Protein AF-X1G0L2-F1 (afdb_monomer_lite)

Organism: NCBI:txid412755

Secondary structure (DSSP, 8-state):
----------------------------------HHHHHHHHHHHHHHHHHHHTTT-BHHHHHHHHHHHHHHHHHHH-S-HHHHHHHHHHHHHTT--SBPPHHHHHHHHHHHHHHHHHHH-

pLDDT: mean 76.27, std 22.67, range [33.81, 95.94]

Structure (mmCIF, N/CA/C/O backbone):
data_AF-X1G0L2-F1
#
_entry.id   AF-X1G0L2-F1
#
loop_
_atom_site.group_PDB
_atom_site.id
_atom_site.type_symbol
_atom_site.label_atom_id
_atom_site.label_alt_id
_atom_site.label_comp_id
_atom_site.label_asym_id
_atom_site.label_entity_id
_atom_site.label_seq_id
_atom_site.pdbx_PDB_ins_code
_atom_site.Cartn_x
_atom_site.Cartn_y
_atom_site.Cartn_z
_atom_site.occupancy
_atom_site.B_iso_or_equiv
_atom_site.auth_seq_id
_atom_site.auth_comp_id
_atom_site.auth_asym_id
_atom_site.auth_atom_id
_atom_site.pdbx_PDB_model_num
ATOM 1 N N . LYS A 1 1 ? 48.922 -57.393 15.865 1.00 39.94 1 LYS A N 1
ATOM 2 C CA . LYS A 1 1 ? 47.697 -58.224 15.912 1.00 39.94 1 LYS A CA 1
ATOM 3 C C . LYS A 1 1 ? 46.513 -57.300 15.594 1.00 39.94 1 LYS A C 1
ATOM 5 O O . LYS A 1 1 ? 46.258 -56.449 16.424 1.00 39.94 1 LYS A O 1
ATOM 10 N N . ILE A 1 2 ? 45.930 -57.434 14.386 1.00 47.22 2 ILE A N 1
ATOM 11 C CA . ILE A 1 2 ? 44.514 -57.178 13.991 1.00 47.22 2 ILE A CA 1
ATOM 12 C C . ILE A 1 2 ? 44.001 -55.728 14.229 1.00 47.22 2 ILE A C 1
ATOM 14 O O . ILE A 1 2 ? 43.819 -55.344 15.374 1.00 47.22 2 ILE A O 1
ATOM 18 N N . GLN A 1 3 ? 43.940 -54.793 13.261 1.00 40.97 3 GLN A N 1
ATOM 19 C CA . GLN A 1 3 ? 43.045 -54.647 12.079 1.00 40.97 3 GLN A CA 1
ATOM 20 C C . GLN A 1 3 ? 41.541 -54.845 12.343 1.00 40.97 3 GLN A C 1
ATOM 22 O O . GLN A 1 3 ? 41.140 -55.977 12.510 1.00 40.97 3 GLN A O 1
ATOM 27 N N . ASP A 1 4 ? 40.750 -53.763 12.282 1.00 48.72 4 ASP A N 1
ATOM 28 C CA . ASP A 1 4 ? 39.362 -53.650 11.756 1.00 48.72 4 ASP A CA 1
ATOM 29 C C . ASP A 1 4 ? 38.936 -52.170 11.967 1.00 48.72 4 ASP A C 1
ATOM 31 O O . ASP A 1 4 ? 39.043 -51.660 13.077 1.00 48.72 4 ASP A O 1
ATOM 35 N N . LYS A 1 5 ? 38.688 -51.299 10.970 1.00 41.28 5 LYS A N 1
ATOM 36 C CA . LYS A 1 5 ? 37.678 -51.314 9.890 1.00 41.28 5 LYS A CA 1
ATOM 37 C C . LYS A 1 5 ? 36.277 -51.481 10.514 1.00 41.28 5 LYS A C 1
ATOM 39 O O . LYS A 1 5 ? 36.002 -52.495 11.125 1.00 41.28 5 LYS A O 1
ATOM 44 N N . VAL A 1 6 ? 35.363 -50.505 10.446 1.00 44.00 6 VAL A N 1
ATOM 45 C CA . VAL A 1 6 ? 34.343 -50.409 9.380 1.00 44.00 6 VAL A CA 1
ATOM 46 C C . VAL A 1 6 ? 33.276 -49.340 9.753 1.00 44.00 6 VAL A C 1
ATOM 48 O O . VAL A 1 6 ? 32.804 -49.328 10.883 1.00 44.00 6 VAL A O 1
ATOM 51 N N . LYS A 1 7 ? 32.884 -48.549 8.732 1.00 37.69 7 LYS A N 1
ATOM 52 C CA . LYS A 1 7 ? 31.592 -47.876 8.395 1.00 37.69 7 LYS A CA 1
ATOM 53 C C . LYS A 1 7 ? 30.972 -46.851 9.352 1.00 37.69 7 LYS A C 1
ATOM 55 O O . LYS A 1 7 ? 30.709 -47.116 10.510 1.00 37.69 7 LYS A O 1
ATOM 60 N N . GLU A 1 8 ? 30.752 -45.618 8.893 1.00 39.53 8 GLU A N 1
ATOM 61 C CA . GLU A 1 8 ? 29.712 -45.191 7.926 1.00 39.53 8 GLU A CA 1
ATOM 62 C C . GLU A 1 8 ? 28.297 -45.408 8.471 1.00 39.53 8 GLU A C 1
ATOM 64 O O . GLU A 1 8 ? 27.776 -46.520 8.492 1.00 39.53 8 GLU A O 1
ATOM 69 N N . THR A 1 9 ? 27.637 -44.313 8.842 1.00 39.94 9 THR A N 1
ATOM 70 C CA . THR A 1 9 ? 26.179 -44.214 8.750 1.00 39.94 9 THR A CA 1
ATOM 71 C C . THR A 1 9 ? 25.813 -42.782 8.379 1.00 39.94 9 THR A C 1
ATOM 73 O O . THR A 1 9 ? 25.718 -41.885 9.212 1.00 39.94 9 THR A O 1
ATOM 76 N N . SER A 1 10 ? 25.643 -42.587 7.074 1.00 38.84 10 SER A N 1
ATOM 77 C CA . SER A 1 10 ? 24.826 -41.524 6.499 1.00 38.84 10 SER A CA 1
ATOM 78 C C . SER A 1 10 ? 23.358 -41.820 6.775 1.00 38.84 10 SER A C 1
ATOM 80 O O . SER A 1 10 ? 22.915 -42.894 6.391 1.00 38.84 10 SER A O 1
ATOM 82 N N . GLN A 1 11 ? 22.603 -40.864 7.324 1.00 44.66 11 GLN A N 1
ATOM 83 C CA . GLN A 1 11 ? 21.158 -40.688 7.081 1.00 44.66 11 GLN A CA 1
ATOM 84 C C . GLN A 1 11 ? 20.837 -39.187 7.231 1.00 44.66 11 GLN A C 1
ATOM 86 O O . GLN A 1 11 ? 20.588 -38.681 8.317 1.00 44.66 11 GLN A O 1
ATOM 91 N N . GLN A 1 12 ? 21.128 -38.365 6.219 1.00 42.59 12 GLN A N 1
ATOM 92 C CA . GLN A 1 12 ? 20.176 -37.956 5.174 1.00 42.59 12 GLN A CA 1
ATOM 93 C C . GLN A 1 12 ? 18.776 -37.622 5.712 1.00 42.59 12 GLN A C 1
ATOM 95 O O . GLN A 1 12 ? 17.859 -38.439 5.722 1.00 42.59 12 GLN A O 1
ATOM 100 N N . LYS A 1 13 ? 18.620 -36.351 6.095 1.00 39.25 13 LYS A N 1
ATOM 101 C CA . LYS A 1 13 ? 17.333 -35.682 6.278 1.00 39.25 13 LYS A CA 1
ATOM 102 C C . LYS A 1 13 ? 16.631 -35.609 4.919 1.00 39.25 13 LYS A C 1
ATOM 104 O O . LYS A 1 13 ? 17.105 -34.953 3.993 1.00 39.25 13 LYS A O 1
ATOM 109 N N . ALA A 1 14 ? 15.522 -36.328 4.805 1.00 36.94 14 ALA A N 1
ATOM 110 C CA . ALA A 1 14 ? 14.709 -36.418 3.606 1.00 36.94 14 ALA A CA 1
ATOM 111 C C . ALA A 1 14 ? 14.072 -35.062 3.252 1.00 36.94 14 ALA A C 1
ATOM 113 O O . ALA A 1 14 ? 13.182 -34.585 3.954 1.00 36.94 14 ALA A O 1
ATOM 114 N N . LEU A 1 15 ? 14.475 -34.479 2.120 1.00 34.72 15 LEU A N 1
ATOM 115 C CA . LEU A 1 15 ? 13.670 -33.507 1.383 1.00 34.72 15 LEU A CA 1
ATOM 116 C C . LEU A 1 15 ? 13.061 -34.235 0.177 1.00 34.72 15 LEU A C 1
ATOM 118 O O . LEU A 1 15 ? 13.706 -34.438 -0.849 1.00 34.72 15 LEU A O 1
ATOM 122 N N . LYS A 1 16 ? 11.807 -34.669 0.316 1.00 38.19 16 LYS A N 1
ATOM 123 C CA . LYS A 1 16 ? 10.965 -35.042 -0.824 1.00 38.19 16 LYS A CA 1
ATOM 124 C C . LYS A 1 16 ? 10.250 -33.786 -1.313 1.00 38.19 16 LYS A C 1
ATOM 126 O O . LYS A 1 16 ? 9.504 -33.195 -0.537 1.00 38.19 16 LYS A O 1
ATOM 131 N N . LYS A 1 17 ? 10.444 -33.445 -2.591 1.00 41.16 17 LYS A N 1
ATOM 132 C CA . LYS A 1 17 ? 9.385 -33.152 -3.581 1.00 41.16 17 LYS A CA 1
ATOM 133 C C . LYS A 1 17 ? 10.013 -32.854 -4.955 1.00 41.16 17 LYS A C 1
ATOM 135 O O . LYS A 1 17 ? 10.562 -31.790 -5.207 1.00 41.16 17 LYS A O 1
ATOM 140 N N . THR A 1 18 ? 9.940 -33.864 -5.816 1.00 33.81 18 THR A N 1
ATOM 141 C CA . THR A 1 18 ? 9.939 -33.823 -7.292 1.00 33.81 18 THR A CA 1
ATOM 142 C C . THR A 1 18 ? 8.743 -33.014 -7.836 1.00 33.81 18 THR A C 1
ATOM 144 O O . THR A 1 18 ? 7.833 -32.746 -7.051 1.00 33.81 18 THR A O 1
ATOM 147 N N . PRO A 1 19 ? 8.579 -32.789 -9.160 1.00 41.34 19 PRO A N 1
ATOM 148 C CA . PRO A 1 19 ? 9.541 -32.723 -10.269 1.00 41.34 19 PRO A CA 1
ATOM 149 C C . PRO A 1 19 ? 9.431 -31.409 -11.091 1.00 41.34 19 PRO A C 1
ATOM 151 O O . PRO A 1 19 ? 8.403 -30.738 -11.119 1.00 41.34 19 PRO A O 1
ATOM 154 N N . LYS A 1 20 ? 10.496 -31.076 -11.835 1.00 48.03 20 LYS A N 1
ATOM 155 C CA . LYS A 1 20 ? 10.450 -30.154 -12.988 1.00 48.03 20 LYS A CA 1
ATOM 156 C C . LYS A 1 20 ? 9.717 -30.812 -14.166 1.00 48.03 20 LYS A C 1
ATOM 158 O O . LYS A 1 20 ? 9.886 -32.017 -14.343 1.00 48.03 20 LYS A O 1
ATOM 163 N N . THR A 1 21 ? 9.050 -29.981 -14.988 1.00 35.69 21 THR A N 1
ATOM 164 C CA . THR A 1 21 ? 8.481 -30.182 -16.359 1.00 35.69 21 THR A CA 1
ATOM 165 C C . THR A 1 21 ? 6.975 -29.893 -16.350 1.00 35.69 21 THR A C 1
ATOM 167 O O . THR A 1 21 ? 6.279 -30.411 -15.494 1.00 35.69 21 THR A O 1
ATOM 170 N N . SER A 1 22 ? 6.328 -29.164 -17.258 1.00 43.78 22 SER A N 1
ATOM 171 C CA . SER A 1 22 ? 6.646 -28.221 -18.340 1.00 43.78 22 SER A CA 1
ATOM 172 C C . SER A 1 22 ? 5.272 -27.715 -18.812 1.00 43.78 22 SER A C 1
ATOM 174 O O . SER A 1 22 ? 4.346 -28.524 -18.895 1.00 43.78 22 SER A O 1
ATOM 176 N N . LYS A 1 23 ? 5.119 -26.432 -19.158 1.00 38.19 23 LYS A N 1
ATOM 177 C CA . LYS A 1 23 ? 4.190 -26.037 -20.230 1.00 38.19 23 LYS A CA 1
ATOM 178 C C . LYS A 1 23 ? 4.564 -24.679 -20.820 1.00 38.19 23 LYS A C 1
ATOM 180 O O . LYS A 1 23 ? 4.292 -23.619 -20.273 1.00 38.19 23 LYS A O 1
ATOM 185 N N . GLN A 1 24 ? 5.234 -24.796 -21.958 1.00 46.31 24 GLN A N 1
ATOM 186 C CA . GLN A 1 24 ? 5.276 -23.872 -23.081 1.00 46.31 24 GLN A CA 1
ATOM 187 C C . GLN A 1 24 ? 3.953 -23.102 -23.229 1.00 46.31 24 GLN A C 1
ATOM 189 O O . GLN A 1 24 ? 2.914 -23.707 -23.491 1.00 46.31 24 GLN A O 1
ATOM 194 N N . ILE A 1 25 ? 4.003 -21.776 -23.096 1.00 42.97 25 ILE A N 1
ATOM 195 C CA . ILE A 1 25 ? 3.003 -20.888 -23.688 1.00 42.97 25 ILE A CA 1
ATOM 196 C C . ILE A 1 25 ? 3.736 -19.994 -24.679 1.00 42.97 25 ILE A C 1
ATOM 198 O O . ILE A 1 25 ? 4.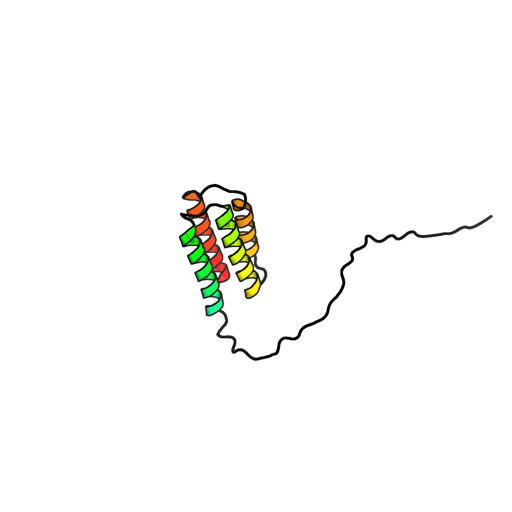731 -19.337 -24.379 1.00 42.97 25 ILE A O 1
ATOM 202 N N . SER A 1 26 ? 3.243 -20.131 -25.897 1.00 36.69 26 SER A N 1
ATOM 203 C CA . SER A 1 26 ? 3.603 -19.563 -27.176 1.00 36.69 26 SER A CA 1
ATOM 204 C C . SER A 1 26 ? 4.163 -18.144 -27.161 1.00 36.69 26 SER A C 1
ATOM 206 O O . SER A 1 26 ? 3.629 -17.221 -26.550 1.00 36.69 26 SER A O 1
ATOM 208 N N . LYS A 1 27 ? 5.225 -17.997 -27.954 1.00 48.91 27 LYS A N 1
ATOM 209 C CA . LYS A 1 27 ? 5.748 -16.740 -28.471 1.00 48.91 27 LYS A CA 1
ATOM 210 C C . LYS A 1 27 ? 4.718 -16.148 -29.438 1.00 48.91 27 LYS A C 1
ATOM 212 O O . LYS A 1 27 ? 4.632 -16.586 -30.579 1.00 48.91 27 LYS A O 1
ATOM 217 N N . GLU A 1 28 ? 3.994 -15.133 -28.998 1.00 39.56 28 GLU A N 1
ATOM 218 C CA . GLU A 1 28 ? 3.598 -14.035 -29.878 1.00 39.56 28 GLU A CA 1
ATOM 219 C C . GLU A 1 28 ? 4.410 -12.813 -29.456 1.00 39.56 28 GLU A C 1
ATOM 221 O O . GLU A 1 28 ? 4.533 -12.559 -28.252 1.00 39.56 28 GLU A O 1
ATOM 226 N N . PRO A 1 29 ? 4.966 -12.027 -30.394 1.00 45.03 29 PRO A N 1
ATOM 227 C CA . PRO A 1 29 ? 5.468 -10.712 -30.064 1.00 45.03 29 PRO A CA 1
ATOM 228 C C . PRO A 1 29 ? 4.237 -9.836 -29.824 1.00 45.03 29 PRO A 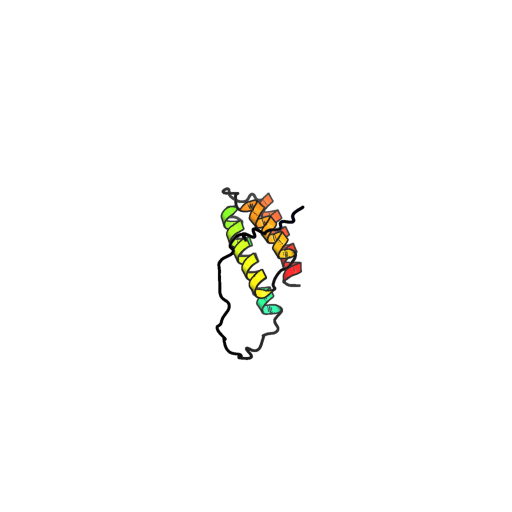C 1
ATOM 230 O O . PRO A 1 29 ? 3.810 -9.082 -30.698 1.00 45.03 29 PRO A O 1
ATOM 233 N N . LYS A 1 30 ? 3.632 -9.940 -28.632 1.00 46.31 30 LYS A N 1
ATOM 234 C CA . LYS A 1 30 ? 2.815 -8.845 -28.118 1.00 46.31 30 LYS A CA 1
ATOM 235 C C . LYS A 1 30 ? 3.756 -7.661 -28.117 1.00 46.31 30 LYS A C 1
ATOM 237 O O . LYS A 1 30 ? 4.720 -7.658 -27.356 1.00 46.31 30 LYS A O 1
ATOM 242 N N . LYS A 1 31 ? 3.528 -6.739 -29.057 1.00 42.78 31 LYS A N 1
ATOM 243 C CA . LYS A 1 31 ? 4.116 -5.404 -29.078 1.00 42.78 31 LYS A CA 1
ATOM 244 C C . LYS A 1 31 ? 4.165 -4.955 -27.630 1.00 42.78 31 LYS A C 1
ATOM 246 O O . LYS A 1 31 ? 3.109 -4.700 -27.070 1.00 42.78 31 LYS A O 1
ATOM 251 N N . ILE A 1 32 ? 5.349 -4.982 -27.028 1.00 45.62 32 ILE A N 1
ATOM 252 C CA . ILE A 1 32 ? 5.562 -4.459 -25.689 1.00 45.62 32 ILE A CA 1
ATOM 253 C C . ILE A 1 32 ? 5.293 -2.967 -25.889 1.00 45.62 32 ILE A C 1
ATOM 255 O O . ILE A 1 32 ? 6.093 -2.314 -26.572 1.00 45.62 32 ILE A O 1
ATOM 259 N N . PRO A 1 33 ? 4.140 -2.433 -25.442 1.00 42.75 33 PRO A N 1
ATOM 260 C CA . PRO A 1 33 ? 3.935 -0.991 -25.446 1.00 42.75 33 PRO A CA 1
ATOM 261 C C . PRO A 1 33 ? 5.087 -0.432 -24.617 1.00 42.75 33 PRO A C 1
ATOM 263 O O . PRO A 1 33 ? 5.532 -1.123 -23.702 1.00 42.75 33 PRO A O 1
ATOM 266 N N . LYS A 1 34 ? 5.646 0.733 -24.965 1.00 47.88 34 LYS A N 1
ATOM 267 C CA . LYS A 1 34 ? 6.798 1.323 -24.255 1.00 47.88 34 LYS A CA 1
ATOM 268 C C . LYS A 1 34 ? 6.617 1.136 -22.740 1.00 47.88 34 LYS A C 1
ATOM 270 O O . LYS A 1 34 ? 5.790 1.798 -22.126 1.00 47.88 34 LYS A O 1
ATOM 275 N N . ALA A 1 35 ? 7.346 0.169 -22.176 1.00 48.69 35 ALA A N 1
ATOM 276 C CA . ALA A 1 35 ? 6.938 -0.553 -20.966 1.00 48.69 35 ALA A CA 1
ATOM 277 C C . ALA A 1 35 ? 6.992 0.283 -19.677 1.00 48.69 35 ALA A C 1
ATOM 279 O O . ALA A 1 35 ? 6.653 -0.218 -18.608 1.00 48.69 35 ALA A O 1
ATOM 280 N N . GLY A 1 36 ? 7.432 1.539 -19.770 1.00 54.34 36 GLY A N 1
ATOM 281 C CA . GLY A 1 36 ? 7.521 2.455 -18.638 1.00 54.34 36 GLY A CA 1
ATOM 282 C C . GLY A 1 36 ? 6.162 2.982 -18.183 1.00 54.34 36 GLY A C 1
ATOM 283 O O . GLY A 1 36 ? 5.901 3.007 -16.983 1.00 54.34 36 GLY A O 1
ATOM 284 N N . ASP A 1 37 ? 5.274 3.332 -19.119 1.00 67.50 37 ASP A N 1
ATOM 285 C CA . ASP A 1 37 ? 4.089 4.126 -18.773 1.00 67.50 37 ASP A CA 1
ATOM 286 C C . ASP A 1 37 ? 2.942 3.261 -18.231 1.00 67.50 37 ASP A C 1
ATOM 288 O O . ASP A 1 37 ? 2.368 3.576 -17.193 1.00 67.50 37 ASP A O 1
ATOM 292 N N . GLU A 1 38 ? 2.623 2.129 -18.867 1.00 80.06 38 GLU A N 1
ATOM 293 C CA . GLU A 1 38 ? 1.485 1.285 -18.451 1.00 80.06 38 GLU A CA 1
ATOM 294 C C . GLU A 1 38 ? 1.697 0.629 -17.082 1.00 80.06 38 GLU A C 1
ATOM 296 O O . GLU A 1 38 ? 0.789 0.589 -16.250 1.00 80.06 38 GLU A O 1
ATOM 301 N N . VAL A 1 39 ? 2.916 0.153 -16.820 1.00 80.06 39 VAL A N 1
ATOM 302 C CA . VAL A 1 39 ? 3.281 -0.460 -15.537 1.00 80.06 39 VAL A CA 1
ATOM 303 C C . VAL A 1 39 ? 3.275 0.578 -14.419 1.00 80.06 39 VAL A C 1
ATOM 305 O O . VAL A 1 39 ? 2.719 0.328 -13.347 1.00 80.06 39 VAL A O 1
ATOM 308 N N . GLY A 1 40 ? 3.872 1.747 -14.671 1.00 83.62 40 GLY A N 1
ATOM 309 C CA . GLY A 1 40 ? 3.886 2.852 -13.718 1.00 83.62 40 GLY A CA 1
ATOM 310 C C . GLY A 1 40 ? 2.474 3.331 -13.380 1.00 83.62 40 GLY A C 1
ATOM 311 O O . GLY A 1 40 ? 2.153 3.494 -12.204 1.00 83.62 40 GLY A O 1
ATOM 312 N N . MET A 1 41 ? 1.604 3.460 -14.389 1.00 86.69 41 MET A N 1
ATOM 313 C CA . MET A 1 41 ? 0.195 3.827 -14.207 1.00 86.69 41 MET A CA 1
ATOM 314 C C . MET A 1 41 ? -0.586 2.797 -13.386 1.00 86.69 41 MET A C 1
ATOM 316 O O . MET A 1 41 ? -1.409 3.183 -12.554 1.00 86.69 41 MET A O 1
ATOM 320 N N . LEU A 1 42 ? -0.336 1.498 -13.579 1.00 89.50 42 LEU A N 1
ATOM 321 C CA . LEU A 1 42 ? -1.016 0.448 -12.817 1.00 89.50 42 LEU A CA 1
ATOM 322 C C . LEU A 1 42 ? -0.635 0.493 -11.330 1.00 89.50 42 LEU A C 1
ATOM 324 O O . LEU A 1 42 ? -1.510 0.450 -10.465 1.00 89.50 42 LEU A O 1
ATOM 328 N N . ILE A 1 43 ? 0.661 0.642 -11.037 1.00 89.12 43 ILE A N 1
ATOM 329 C CA . ILE A 1 43 ? 1.175 0.782 -9.667 1.00 89.12 43 ILE A CA 1
ATOM 330 C C . ILE A 1 43 ? 0.637 2.068 -9.019 1.00 89.12 43 ILE A C 1
ATOM 332 O O . ILE A 1 43 ? 0.164 2.032 -7.883 1.00 89.12 43 ILE A O 1
ATOM 336 N N . ASP A 1 44 ? 0.657 3.194 -9.738 1.00 90.44 44 ASP A N 1
ATOM 337 C CA . ASP A 1 44 ? 0.110 4.469 -9.257 1.00 90.44 44 ASP A CA 1
ATOM 338 C C . ASP A 1 44 ? -1.388 4.369 -8.941 1.00 90.44 44 ASP A C 1
ATOM 340 O O . ASP A 1 44 ? -1.834 4.820 -7.888 1.00 90.44 44 ASP A O 1
ATOM 344 N N . THR A 1 45 ? -2.162 3.727 -9.818 1.00 92.88 45 THR A N 1
ATOM 345 C CA . THR A 1 45 ? -3.606 3.524 -9.631 1.00 92.88 45 THR A CA 1
ATOM 346 C C . THR A 1 45 ? -3.893 2.662 -8.404 1.00 92.88 45 THR A C 1
ATOM 348 O O . THR A 1 45 ? -4.799 2.979 -7.627 1.00 92.88 45 THR A O 1
ATOM 351 N N . ALA A 1 46 ? -3.107 1.605 -8.187 1.00 93.19 46 ALA A N 1
ATOM 352 C CA . ALA A 1 46 ? -3.250 0.745 -7.018 1.00 93.19 46 ALA A CA 1
ATOM 353 C C . ALA A 1 46 ? -2.943 1.509 -5.717 1.00 93.19 46 ALA A C 1
ATOM 355 O O . ALA A 1 46 ? -3.735 1.472 -4.776 1.00 93.19 46 ALA A O 1
ATOM 356 N N . PHE A 1 47 ? -1.860 2.297 -5.690 1.00 94.25 47 PHE A N 1
ATOM 357 C CA . PHE A 1 47 ? -1.541 3.151 -4.544 1.00 94.25 47 PHE A CA 1
ATOM 358 C C . PHE A 1 47 ? -2.591 4.237 -4.295 1.00 94.25 47 PHE A C 1
ATOM 360 O O . PHE A 1 47 ? -2.986 4.441 -3.151 1.00 94.25 47 PHE A O 1
ATOM 367 N N . LYS A 1 48 ? -3.086 4.913 -5.338 1.00 94.06 48 LYS A N 1
ATOM 368 C CA . LYS A 1 48 ? -4.168 5.905 -5.210 1.00 94.06 48 LYS A CA 1
ATOM 369 C C . LYS A 1 48 ? -5.430 5.284 -4.618 1.00 94.06 48 LYS A C 1
ATOM 371 O O . LYS A 1 48 ? -6.022 5.862 -3.710 1.00 94.06 48 LYS A O 1
ATOM 376 N N . SER A 1 49 ? -5.795 4.093 -5.088 1.00 94.69 49 SER A N 1
ATOM 377 C CA . SER A 1 49 ? -6.946 3.349 -4.569 1.00 94.69 49 SER A CA 1
ATOM 378 C C . SER A 1 49 ? -6.767 3.000 -3.092 1.00 94.69 49 SER A C 1
ATOM 380 O O . SER A 1 49 ? -7.702 3.166 -2.313 1.00 94.69 49 SER A O 1
ATOM 382 N N . LEU A 1 50 ? -5.565 2.581 -2.682 1.00 94.81 50 LEU A N 1
ATOM 383 C CA . LEU A 1 50 ? -5.248 2.339 -1.273 1.00 94.81 50 LEU A CA 1
ATOM 384 C C . LEU A 1 50 ? -5.381 3.619 -0.439 1.00 94.81 50 LEU A C 1
ATOM 386 O O . LEU A 1 50 ? -6.070 3.608 0.576 1.00 94.81 50 LEU A O 1
ATOM 390 N N . VAL A 1 51 ? -4.794 4.733 -0.892 1.00 94.50 51 VAL A N 1
ATOM 391 C CA . VAL A 1 51 ? -4.840 6.025 -0.183 1.00 94.50 51 VAL A CA 1
ATOM 392 C C . VAL A 1 51 ? -6.274 6.499 0.055 1.00 94.50 51 VAL A C 1
ATOM 394 O O . VAL A 1 51 ? -6.582 6.976 1.145 1.00 94.50 51 VAL A O 1
ATOM 397 N N . GLN A 1 52 ? -7.171 6.323 -0.919 1.00 94.31 52 GLN A N 1
ATOM 398 C CA . GLN A 1 52 ? -8.585 6.686 -0.766 1.00 94.31 52 GLN A CA 1
ATOM 399 C C . GLN A 1 52 ? -9.310 5.860 0.305 1.00 94.31 52 GLN A C 1
ATOM 401 O O . GLN A 1 52 ? -10.248 6.358 0.924 1.00 94.31 52 GLN A O 1
ATOM 406 N N . LYS A 1 53 ? -8.880 4.616 0.538 1.00 93.31 53 LYS A N 1
ATOM 407 C CA . LYS A 1 53 ? -9.486 3.722 1.531 1.00 93.31 53 LYS A CA 1
ATOM 408 C C . LYS A 1 53 ? -8.938 3.929 2.945 1.00 93.31 53 LYS A C 1
ATOM 410 O O . LYS A 1 53 ? -9.630 3.566 3.887 1.00 93.31 53 LYS A O 1
ATOM 415 N N . LEU A 1 54 ? -7.758 4.544 3.115 1.00 91.88 54 LEU A N 1
ATOM 416 C CA . LEU A 1 54 ? -7.057 4.659 4.411 1.00 91.88 54 LEU A CA 1
ATOM 417 C C . LEU A 1 54 ? -7.910 5.226 5.556 1.00 91.88 54 LEU A C 1
ATOM 419 O O . LEU A 1 54 ? -7.711 4.837 6.699 1.00 91.88 54 LEU A O 1
ATOM 423 N N . GLN A 1 55 ? -8.849 6.127 5.259 1.00 89.75 55 GLN A N 1
ATOM 424 C CA . GLN A 1 55 ? -9.731 6.742 6.263 1.00 89.75 55 GLN A CA 1
ATOM 425 C C . GLN A 1 55 ? -10.781 5.774 6.834 1.00 89.75 55 GLN A C 1
ATOM 427 O O . GLN A 1 55 ? -11.336 6.034 7.895 1.00 89.75 55 GLN A O 1
ATOM 432 N N . ASN A 1 56 ? -11.063 4.677 6.128 1.00 92.19 56 ASN A N 1
ATOM 433 C CA . ASN A 1 56 ? -12.172 3.768 6.421 1.00 92.19 56 ASN A CA 1
ATOM 434 C C . ASN A 1 56 ? -11.726 2.323 6.673 1.00 92.19 56 ASN A C 1
ATOM 436 O O . ASN A 1 56 ? -12.584 1.461 6.832 1.00 92.19 56 ASN A O 1
ATOM 440 N N . ILE A 1 57 ? -10.420 2.050 6.663 1.00 94.19 57 ILE A N 1
ATOM 441 C CA . ILE A 1 57 ? -9.876 0.704 6.857 1.00 94.19 57 ILE A CA 1
ATOM 442 C C . ILE A 1 57 ? -9.055 0.625 8.139 1.00 94.19 57 ILE A C 1
ATOM 444 O O . ILE A 1 57 ? -8.488 1.614 8.617 1.00 94.19 57 ILE A O 1
ATOM 448 N N . ASN A 1 58 ? -8.980 -0.575 8.696 1.00 93.44 58 ASN A N 1
ATOM 449 C CA . ASN A 1 58 ? -8.070 -0.880 9.792 1.00 93.44 58 ASN A CA 1
ATOM 450 C C . ASN A 1 58 ? -6.662 -1.242 9.279 1.00 93.44 58 ASN A C 1
ATOM 452 O O . ASN A 1 58 ? -6.393 -1.293 8.075 1.00 93.44 58 ASN A O 1
ATOM 456 N N . GLY A 1 59 ? -5.729 -1.458 10.207 1.00 92.06 59 GLY A N 1
ATOM 457 C CA . GLY A 1 59 ? -4.355 -1.816 9.861 1.00 92.06 59 GLY A CA 1
ATOM 458 C C . GLY A 1 59 ? -4.213 -3.180 9.176 1.00 92.06 59 GLY A C 1
ATOM 459 O O . GLY A 1 59 ? -3.370 -3.316 8.291 1.00 92.06 59 GLY A O 1
ATOM 460 N N . GLU A 1 60 ? -5.039 -4.166 9.528 1.00 93.06 60 GLU A N 1
ATOM 461 C CA . GLU A 1 60 ? -5.053 -5.482 8.876 1.00 93.06 60 GLU A CA 1
ATOM 462 C C . GLU A 1 60 ? -5.464 -5.361 7.401 1.00 93.06 60 GLU A C 1
ATOM 464 O O . GLU A 1 60 ? -4.727 -5.800 6.519 1.00 93.06 60 GLU A O 1
ATOM 469 N N . GLU A 1 61 ? -6.574 -4.676 7.127 1.00 94.38 61 GLU A N 1
ATOM 470 C CA . GLU A 1 61 ? -7.069 -4.395 5.776 1.00 94.38 61 GLU A CA 1
ATOM 471 C C . GLU A 1 61 ? -6.053 -3.594 4.955 1.00 94.38 61 GLU A C 1
ATOM 473 O O . GLU A 1 61 ? -5.776 -3.926 3.800 1.00 94.38 61 GLU A O 1
ATOM 478 N N . PHE A 1 62 ? -5.443 -2.568 5.559 1.00 95.25 62 PHE A N 1
ATOM 479 C CA . PHE A 1 62 ? -4.354 -1.817 4.937 1.00 95.25 62 PHE A CA 1
ATOM 480 C C . PHE A 1 62 ? -3.184 -2.728 4.557 1.00 95.25 62 PHE A C 1
ATOM 482 O O . PHE A 1 62 ? -2.661 -2.631 3.446 1.00 95.25 62 PHE A O 1
ATOM 489 N N . SER A 1 63 ? -2.775 -3.616 5.462 1.00 94.88 63 SER A N 1
ATOM 490 C CA . SER A 1 63 ? -1.689 -4.558 5.214 1.00 94.88 63 SER A CA 1
ATOM 491 C C . SER A 1 63 ? -2.013 -5.531 4.089 1.00 94.88 63 SER A C 1
ATOM 493 O O . SER A 1 63 ? -1.143 -5.773 3.255 1.00 94.88 63 SER A O 1
ATOM 495 N N . THR A 1 64 ? -3.243 -6.041 4.016 1.00 95.25 64 THR A N 1
ATOM 496 C CA . THR A 1 64 ? -3.695 -6.907 2.918 1.00 95.25 64 THR A CA 1
ATOM 497 C C . THR A 1 64 ? -3.668 -6.178 1.576 1.00 95.25 64 THR A C 1
ATOM 499 O O . THR A 1 64 ? -3.138 -6.696 0.595 1.00 95.25 64 THR A O 1
ATOM 502 N N . GLU A 1 65 ? -4.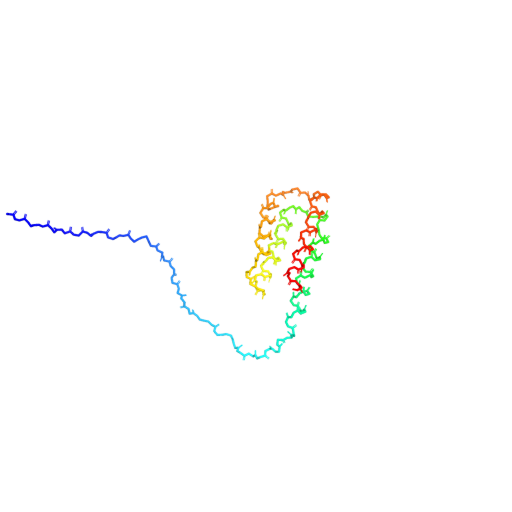188 -4.952 1.514 1.00 95.19 65 GLU A N 1
ATOM 503 C CA . GLU A 1 65 ? -4.153 -4.159 0.281 1.00 95.19 65 GLU A CA 1
ATOM 504 C C . GLU A 1 65 ? -2.714 -3.819 -0.133 1.00 95.19 65 GLU A C 1
ATOM 506 O O . GLU A 1 65 ? -2.360 -3.886 -1.312 1.00 95.19 65 GLU A O 1
ATOM 511 N N . LEU A 1 66 ? -1.845 -3.511 0.832 1.00 95.69 66 LEU A N 1
ATOM 512 C CA . LEU A 1 66 ? -0.437 -3.247 0.561 1.00 95.69 66 LEU A CA 1
ATOM 513 C C . LEU A 1 66 ? 0.321 -4.509 0.112 1.00 95.69 66 LEU A C 1
ATOM 515 O O . LEU A 1 66 ? 1.233 -4.404 -0.710 1.00 95.69 66 LEU A O 1
ATOM 519 N N . GLU A 1 67 ? -0.054 -5.691 0.604 1.00 95.94 67 GLU A N 1
ATOM 520 C CA . GLU A 1 67 ? 0.473 -6.982 0.149 1.00 95.94 67 GLU A CA 1
ATOM 521 C C . GLU A 1 67 ? 0.100 -7.254 -1.313 1.00 95.94 67 GLU A C 1
ATOM 523 O O . GLU A 1 67 ? 0.984 -7.564 -2.112 1.00 95.94 67 GLU A O 1
ATOM 528 N N . ASN A 1 68 ? -1.151 -6.987 -1.708 1.00 95.12 68 ASN A N 1
ATOM 529 C CA . ASN A 1 68 ? -1.581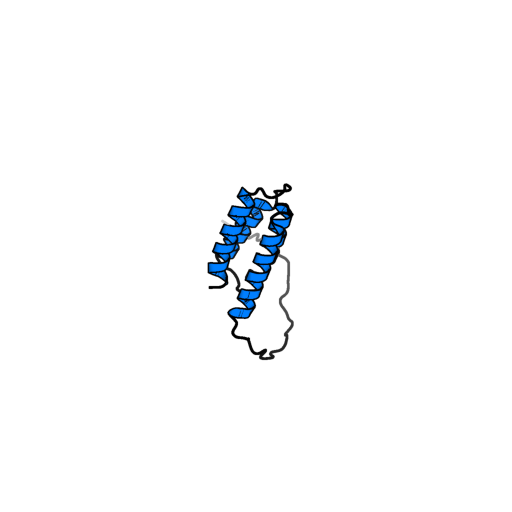 -7.077 -3.110 1.00 95.12 68 ASN A CA 1
ATOM 530 C C . ASN A 1 68 ? -0.745 -6.166 -4.026 1.00 95.12 68 ASN A C 1
ATOM 532 O O . ASN A 1 68 ? -0.336 -6.565 -5.121 1.00 95.12 68 ASN A O 1
ATOM 536 N N . ILE A 1 69 ? -0.454 -4.940 -3.578 1.00 94.00 69 ILE A N 1
ATOM 537 C CA . ILE A 1 69 ? 0.400 -4.002 -4.320 1.00 94.00 69 ILE A CA 1
ATOM 538 C C . ILE A 1 69 ? 1.849 -4.505 -4.375 1.00 94.00 69 ILE A C 1
ATOM 540 O O . ILE A 1 69 ? 2.500 -4.400 -5.416 1.00 94.00 69 ILE A O 1
ATOM 544 N N . ALA A 1 70 ? 2.369 -5.068 -3.283 1.00 93.62 70 ALA A N 1
ATOM 545 C CA . ALA A 1 70 ? 3.709 -5.643 -3.251 1.00 93.62 70 ALA A CA 1
ATOM 546 C C . ALA A 1 70 ? 3.842 -6.812 -4.241 1.00 93.62 70 ALA A C 1
ATOM 548 O O . ALA A 1 70 ? 4.811 -6.864 -5.000 1.00 93.62 70 ALA A O 1
ATOM 549 N N . ASP A 1 71 ? 2.857 -7.703 -4.298 1.00 93.69 71 ASP A N 1
ATOM 550 C CA . ASP A 1 71 ? 2.842 -8.812 -5.250 1.00 93.69 71 ASP A CA 1
ATOM 551 C C . ASP A 1 71 ? 2.727 -8.324 -6.694 1.00 93.69 71 ASP A C 1
ATOM 553 O O . ASP A 1 71 ? 3.426 -8.825 -7.578 1.00 93.69 71 ASP A O 1
ATOM 557 N N . LEU A 1 72 ? 1.916 -7.293 -6.947 1.00 91.69 72 LEU A N 1
ATOM 558 C CA . LEU A 1 72 ? 1.837 -6.645 -8.254 1.00 91.69 72 LEU A CA 1
ATOM 559 C C . LEU A 1 72 ? 3.206 -6.104 -8.698 1.00 91.69 72 LEU A C 1
ATOM 561 O O . LEU A 1 72 ? 3.660 -6.383 -9.809 1.00 91.69 72 LEU A O 1
ATOM 565 N N . ILE A 1 73 ? 3.891 -5.366 -7.820 1.00 89.75 73 ILE A N 1
ATOM 566 C CA . ILE A 1 73 ? 5.226 -4.819 -8.094 1.00 89.75 73 ILE A CA 1
ATOM 567 C C . ILE A 1 73 ? 6.231 -5.950 -8.333 1.00 89.75 73 ILE A C 1
ATOM 569 O O . ILE A 1 73 ? 7.017 -5.873 -9.278 1.00 89.75 73 ILE A O 1
ATOM 573 N N . LEU A 1 74 ? 6.207 -7.000 -7.509 1.00 90.62 74 LEU A N 1
ATOM 574 C CA . LEU A 1 74 ? 7.107 -8.145 -7.635 1.00 90.62 74 LEU A CA 1
ATOM 575 C C . LEU A 1 74 ? 6.908 -8.879 -8.966 1.00 90.62 74 LEU A C 1
ATOM 577 O O . LEU A 1 74 ? 7.891 -9.223 -9.617 1.00 90.62 74 LEU A O 1
ATOM 581 N N . ASN A 1 75 ? 5.660 -9.078 -9.389 1.00 88.50 75 ASN A N 1
ATOM 582 C CA . ASN A 1 75 ? 5.336 -9.766 -10.637 1.00 88.50 75 ASN A CA 1
ATOM 583 C C . ASN A 1 75 ? 5.767 -8.979 -11.880 1.00 88.50 75 ASN A C 1
ATOM 585 O O . ASN A 1 75 ? 6.140 -9.589 -12.881 1.00 88.50 75 ASN A O 1
ATOM 589 N N . ILE A 1 76 ? 5.721 -7.643 -11.831 1.00 86.06 76 ILE A N 1
ATOM 590 C CA . ILE A 1 76 ? 6.000 -6.810 -13.007 1.00 86.06 76 ILE A CA 1
ATOM 591 C C . ILE A 1 76 ? 7.453 -6.318 -13.044 1.00 86.06 76 ILE A C 1
ATOM 593 O O . ILE A 1 76 ? 8.103 -6.398 -14.084 1.00 86.06 76 ILE A O 1
ATOM 597 N N . LYS A 1 77 ? 7.970 -5.792 -11.926 1.00 84.31 77 LYS A N 1
ATOM 598 C CA . LYS A 1 77 ? 9.317 -5.198 -11.838 1.00 84.31 77 LYS A CA 1
ATOM 599 C C . LYS A 1 77 ? 10.356 -6.130 -11.210 1.00 84.31 77 LYS A C 1
ATOM 601 O O . LYS A 1 77 ? 11.550 -5.875 -11.353 1.00 84.31 77 LYS A O 1
ATOM 606 N N . GLY A 1 78 ? 9.935 -7.189 -10.521 1.00 85.62 78 GLY A N 1
ATOM 607 C CA . GLY A 1 78 ? 10.831 -8.055 -9.758 1.00 85.62 78 GLY A CA 1
ATOM 608 C C . GLY A 1 78 ? 11.211 -7.484 -8.388 1.00 85.62 78 GLY A C 1
ATOM 609 O O . GLY A 1 78 ? 10.626 -6.520 -7.889 1.00 85.62 78 GLY A O 1
ATOM 610 N N . PHE A 1 79 ? 12.197 -8.116 -7.747 1.00 83.19 79 PHE A N 1
ATOM 611 C CA . PHE A 1 79 ? 12.666 -7.726 -6.417 1.00 83.19 79 PHE A CA 1
ATOM 612 C C . PHE A 1 79 ? 13.297 -6.326 -6.412 1.00 83.19 79 PHE A C 1
ATOM 614 O O . PHE A 1 79 ? 14.109 -5.991 -7.269 1.00 83.19 79 PHE A O 1
ATOM 621 N N . SER A 1 80 ? 12.961 -5.523 -5.399 1.00 85.81 80 SER A N 1
ATOM 622 C CA . SER A 1 80 ? 13.495 -4.172 -5.207 1.00 85.81 80 SER A CA 1
ATOM 623 C C . SER A 1 80 ? 13.628 -3.828 -3.722 1.00 85.81 80 SER A C 1
ATOM 625 O O . SER A 1 80 ? 12.964 -4.418 -2.869 1.00 85.81 80 SER A O 1
ATOM 627 N N . VAL A 1 81 ? 14.458 -2.830 -3.399 1.00 87.44 81 VAL A N 1
ATOM 628 C CA . VAL A 1 81 ? 14.566 -2.291 -2.028 1.00 87.44 81 VAL A CA 1
ATOM 629 C C . VAL A 1 81 ? 13.217 -1.743 -1.552 1.00 87.44 81 VAL A C 1
ATOM 631 O O . VAL A 1 81 ? 12.850 -1.908 -0.390 1.00 87.44 81 VAL A O 1
ATOM 634 N N . THR A 1 82 ? 12.432 -1.162 -2.462 1.00 90.25 82 THR A N 1
ATOM 635 C CA . THR A 1 82 ? 11.077 -0.685 -2.175 1.00 90.25 82 THR A CA 1
ATOM 636 C C . THR A 1 82 ? 10.179 -1.813 -1.667 1.00 90.25 82 THR A C 1
ATOM 638 O O . THR A 1 82 ? 9.503 -1.628 -0.662 1.00 90.25 82 THR A O 1
ATOM 641 N N . LEU A 1 83 ? 10.250 -3.023 -2.239 1.00 92.50 83 LEU A N 1
ATOM 642 C CA . LEU A 1 83 ? 9.496 -4.181 -1.732 1.00 92.50 83 LEU A CA 1
ATOM 643 C C . LEU A 1 83 ? 9.854 -4.567 -0.291 1.00 92.50 83 LEU A C 1
ATOM 645 O O . LEU A 1 83 ? 8.978 -4.994 0.461 1.00 92.50 83 LEU A O 1
ATOM 649 N N . HIS A 1 84 ? 11.111 -4.397 0.127 1.00 92.12 84 HIS A N 1
ATOM 650 C CA . HIS A 1 84 ? 11.483 -4.602 1.530 1.00 92.12 84 HIS A CA 1
ATOM 651 C C . HIS A 1 84 ? 10.822 -3.568 2.446 1.00 92.12 84 HIS A C 1
ATOM 653 O O . HIS A 1 84 ? 10.339 -3.930 3.520 1.00 92.12 84 HIS A O 1
ATOM 659 N N . LYS A 1 85 ? 10.747 -2.303 2.011 1.00 93.12 85 LYS A N 1
ATOM 660 C CA . LYS A 1 85 ? 10.038 -1.245 2.746 1.00 93.12 85 LYS A CA 1
ATOM 661 C C . LYS A 1 85 ? 8.539 -1.544 2.846 1.00 93.12 85 LYS A C 1
ATOM 663 O O . LYS A 1 85 ? 7.994 -1.464 3.946 1.00 93.12 85 LYS A O 1
ATOM 668 N N . LEU A 1 86 ? 7.905 -1.977 1.750 1.00 93.50 86 LEU A N 1
ATOM 669 C CA . LEU A 1 86 ? 6.497 -2.395 1.748 1.00 93.50 86 LEU A CA 1
ATOM 670 C C . LEU A 1 86 ? 6.262 -3.533 2.745 1.00 93.50 86 LEU A C 1
ATOM 672 O O . LEU A 1 86 ? 5.412 -3.411 3.618 1.00 93.50 86 LEU A O 1
ATOM 676 N N . ARG A 1 87 ? 7.068 -4.601 2.695 1.00 92.56 87 ARG A N 1
ATOM 677 C CA . ARG A 1 87 ? 6.968 -5.734 3.635 1.00 92.56 87 ARG A CA 1
ATOM 678 C C . ARG A 1 87 ? 7.159 -5.328 5.093 1.00 92.56 87 ARG A C 1
ATOM 680 O O . ARG A 1 87 ? 6.499 -5.880 5.970 1.00 92.56 87 ARG A O 1
ATOM 687 N N . SER A 1 88 ? 8.052 -4.377 5.361 1.00 94.12 88 SER A N 1
ATOM 688 C CA . SER A 1 88 ? 8.217 -3.818 6.705 1.00 94.12 88 SER A CA 1
ATOM 689 C C . SER A 1 88 ? 6.930 -3.132 7.168 1.00 94.12 88 SER A C 1
ATOM 691 O O . SER A 1 88 ? 6.424 -3.448 8.242 1.00 94.12 88 SER A O 1
ATOM 693 N N . LYS A 1 89 ? 6.339 -2.276 6.321 1.00 93.44 89 LYS A N 1
ATOM 694 C CA . LYS A 1 89 ? 5.082 -1.582 6.627 1.00 93.44 89 LYS A CA 1
ATOM 695 C C . LYS A 1 89 ? 3.914 -2.565 6.796 1.00 93.44 89 LYS A C 1
ATOM 697 O O . LYS A 1 89 ? 3.199 -2.465 7.782 1.00 93.44 89 LYS A O 1
ATOM 702 N N . ILE A 1 90 ? 3.782 -3.574 5.933 1.00 94.50 90 ILE A N 1
ATOM 703 C CA . ILE A 1 90 ? 2.779 -4.649 6.077 1.00 94.50 90 ILE A CA 1
ATOM 704 C C . ILE A 1 90 ? 2.901 -5.305 7.458 1.00 94.50 90 ILE A C 1
ATOM 706 O O . ILE A 1 90 ? 1.920 -5.441 8.185 1.00 94.50 90 ILE A O 1
ATOM 710 N N . ASN A 1 91 ? 4.118 -5.666 7.870 1.00 93.50 91 ASN A N 1
ATO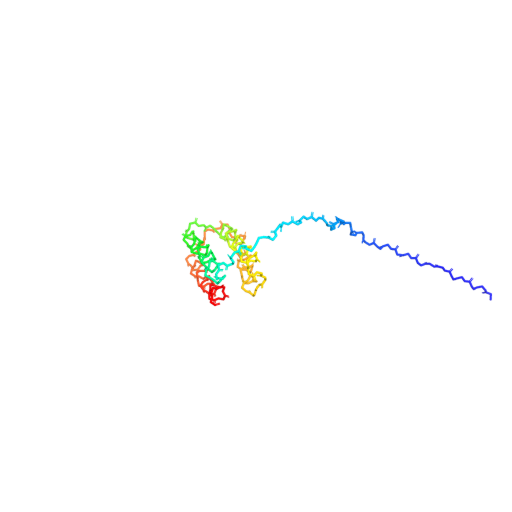M 711 C CA . ASN A 1 91 ? 4.336 -6.295 9.171 1.00 93.50 91 ASN A CA 1
ATOM 712 C C . ASN A 1 91 ? 4.028 -5.380 10.364 1.00 93.50 91 ASN A C 1
ATOM 714 O O . ASN A 1 91 ? 3.678 -5.905 11.417 1.00 93.50 91 ASN A O 1
ATOM 718 N N . GLN A 1 92 ? 4.146 -4.058 10.215 1.00 92.38 92 GLN A N 1
ATOM 719 C CA . GLN A 1 92 ? 3.793 -3.099 11.268 1.00 92.38 92 GLN A CA 1
ATOM 720 C C . GLN A 1 92 ? 2.282 -3.028 11.509 1.00 92.38 92 GLN A C 1
ATOM 722 O O . GLN A 1 92 ? 1.863 -2.890 12.653 1.00 92.38 92 GLN A O 1
ATOM 727 N N . TYR A 1 93 ? 1.473 -3.142 10.453 1.00 92.19 93 TYR A N 1
ATOM 728 C CA . TYR A 1 93 ? 0.024 -2.943 10.544 1.00 92.19 93 TYR A CA 1
ATOM 729 C C . TYR A 1 93 ? -0.787 -4.245 10.496 1.00 92.19 93 TYR A C 1
ATOM 731 O O . TYR A 1 93 ? -1.941 -4.239 10.905 1.00 92.19 93 TYR A O 1
ATOM 739 N N . LYS A 1 94 ? -0.193 -5.393 10.128 1.00 90.94 94 LYS A N 1
ATOM 740 C CA . LYS A 1 94 ? -0.929 -6.668 9.965 1.00 90.94 94 LYS A CA 1
ATOM 741 C C . LYS A 1 94 ? -1.604 -7.185 11.239 1.00 90.94 94 LYS A C 1
ATOM 743 O O . LYS A 1 94 ? -2.476 -8.035 11.162 1.00 90.94 94 LYS A O 1
ATOM 748 N N . THR A 1 95 ? -1.149 -6.747 12.412 1.00 89.50 95 THR A N 1
ATOM 749 C CA . THR A 1 95 ? -1.741 -7.114 13.710 1.00 89.50 95 THR A CA 1
ATOM 750 C C . THR A 1 95 ? -2.55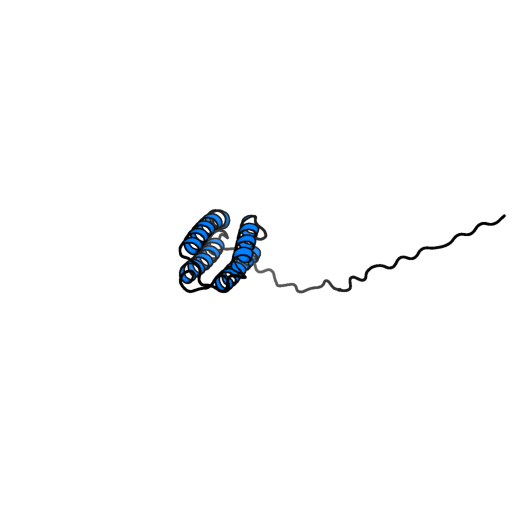9 -5.974 14.313 1.00 89.50 95 THR A C 1
ATOM 752 O O . THR A 1 95 ? -2.979 -6.061 15.465 1.00 89.50 95 THR A O 1
ATOM 755 N N . HIS A 1 96 ? -2.736 -4.876 13.579 1.00 89.50 96 HIS A N 1
ATOM 756 C CA . HIS A 1 96 ? -3.425 -3.690 14.051 1.00 89.50 96 HIS A CA 1
ATOM 757 C C . HIS A 1 96 ? -4.890 -3.743 13.601 1.00 89.50 96 HIS A C 1
ATOM 759 O O . HIS A 1 96 ? -5.239 -3.340 12.498 1.00 89.50 96 HIS A O 1
ATOM 765 N N . LEU A 1 97 ? -5.749 -4.248 14.489 1.00 85.69 97 LEU A N 1
ATOM 766 C CA . LEU A 1 97 ? -7.189 -4.424 14.239 1.00 85.69 97 LEU A CA 1
ATOM 767 C C . LEU A 1 97 ? -8.004 -3.122 14.374 1.00 85.69 97 LEU A C 1
ATOM 769 O O . LEU A 1 97 ? -9.188 -3.091 14.055 1.00 85.69 97 LEU A O 1
ATOM 773 N N . GLY A 1 98 ? -7.387 -2.052 14.881 1.00 89.31 98 GLY A N 1
ATOM 774 C CA . GLY A 1 98 ? -8.002 -0.733 15.014 1.00 89.31 98 GLY A CA 1
ATOM 775 C C . GLY A 1 98 ? -7.936 0.079 13.721 1.00 89.31 98 GLY A C 1
ATOM 776 O O . GLY A 1 98 ? -7.103 -0.180 12.850 1.00 89.31 98 GLY A O 1
ATOM 777 N N . HIS A 1 99 ? -8.804 1.087 13.615 1.00 90.69 99 HIS A N 1
ATOM 778 C CA . HIS A 1 99 ? -8.717 2.078 12.544 1.00 90.69 99 HIS A CA 1
ATOM 779 C C . HIS A 1 99 ? -7.375 2.806 12.578 1.00 90.69 99 HIS A C 1
ATOM 781 O O . HIS A 1 99 ? -6.821 3.078 13.647 1.00 90.69 99 HIS A O 1
ATOM 787 N N . LEU A 1 100 ? -6.878 3.148 11.393 1.00 90.06 100 LEU A N 1
ATOM 788 C CA . LEU A 1 100 ? -5.665 3.941 11.264 1.00 90.06 100 LEU A CA 1
ATOM 789 C C . LEU A 1 100 ? -5.882 5.336 11.863 1.00 90.06 100 LEU A C 1
ATOM 791 O O . LEU A 1 100 ? -6.870 6.009 11.568 1.00 90.06 100 LEU A O 1
ATOM 795 N N . SER A 1 101 ? -4.946 5.784 12.702 1.00 91.31 101 SER A N 1
ATOM 796 C CA . SER A 1 101 ? -4.970 7.151 13.222 1.00 91.31 101 SER A CA 1
ATOM 797 C C . SER A 1 101 ? -4.609 8.158 12.125 1.00 91.31 101 SER A C 1
ATOM 799 O O . SER A 1 101 ? -3.907 7.824 11.172 1.00 91.31 101 SER A O 1
ATOM 801 N N . GLU A 1 102 ? -5.002 9.426 12.266 1.00 91.00 102 GLU A N 1
ATOM 802 C CA . GLU A 1 102 ? -4.603 10.467 11.302 1.00 91.00 102 GLU A CA 1
ATOM 803 C C . GLU A 1 102 ? -3.078 10.575 11.134 1.00 91.00 102 GLU A C 1
ATOM 805 O O . GLU A 1 102 ? -2.584 10.869 10.043 1.00 91.00 102 GLU A O 1
ATOM 810 N N . VAL A 1 103 ? -2.327 10.322 12.211 1.00 91.62 103 VAL A N 1
ATOM 811 C CA . VAL A 1 103 ? -0.859 10.310 12.204 1.00 91.62 103 VAL A CA 1
ATOM 812 C C . VAL A 1 103 ? -0.344 9.133 11.375 1.00 91.62 103 VAL A C 1
ATOM 814 O O . VAL A 1 103 ? 0.507 9.325 10.506 1.00 91.62 103 VAL A O 1
ATOM 817 N N . ASP A 1 104 ? -0.904 7.937 11.572 1.00 91.00 104 ASP A N 1
ATOM 818 C CA . ASP A 1 104 ? -0.572 6.759 10.764 1.00 91.00 104 ASP A CA 1
ATOM 819 C C . ASP A 1 104 ? -0.874 6.986 9.287 1.00 91.00 104 ASP A C 1
ATOM 821 O O . ASP A 1 104 ? -0.029 6.707 8.437 1.00 91.00 104 ASP A O 1
ATOM 825 N N . ILE A 1 105 ? -2.050 7.536 8.979 1.00 93.19 105 ILE A N 1
ATOM 826 C CA . ILE A 1 105 ? -2.475 7.809 7.606 1.00 93.19 105 ILE A CA 1
ATOM 827 C C . ILE A 1 105 ? -1.494 8.769 6.931 1.00 93.19 105 ILE A C 1
ATOM 829 O O . ILE A 1 105 ? -1.043 8.484 5.822 1.00 93.19 105 ILE A O 1
ATOM 833 N N . LYS A 1 106 ? -1.098 9.864 7.596 1.00 94.69 106 LYS A N 1
ATOM 834 C CA . LYS A 1 106 ? -0.092 10.795 7.057 1.00 94.69 106 LYS A CA 1
ATOM 835 C C . LYS A 1 106 ? 1.233 10.092 6.768 1.00 94.69 106 LYS A C 1
ATOM 837 O O . LYS A 1 106 ? 1.735 10.189 5.651 1.00 94.69 106 LYS A O 1
ATOM 842 N N . HIS A 1 107 ? 1.751 9.315 7.719 1.00 93.50 107 HIS A N 1
ATOM 843 C CA . HIS A 1 107 ? 2.996 8.567 7.524 1.00 93.50 107 HIS A CA 1
ATOM 844 C C . HIS A 1 107 ? 2.902 7.517 6.410 1.00 93.50 107 HIS A C 1
ATOM 846 O O . HIS A 1 107 ? 3.877 7.277 5.695 1.00 93.50 107 HIS A O 1
ATOM 852 N N . ILE A 1 108 ? 1.751 6.859 6.261 1.00 93.31 108 ILE A N 1
ATOM 853 C CA . ILE A 1 108 ? 1.499 5.904 5.179 1.00 93.31 108 ILE A CA 1
ATOM 854 C C . ILE A 1 108 ? 1.508 6.625 3.830 1.00 93.31 108 ILE A C 1
ATOM 856 O O . ILE A 1 108 ? 2.194 6.171 2.917 1.00 93.31 108 ILE A O 1
ATOM 860 N N . VAL A 1 109 ? 0.806 7.754 3.707 1.00 94.81 109 VAL A N 1
ATOM 861 C CA . VAL A 1 109 ? 0.759 8.547 2.468 1.00 94.81 109 VAL A CA 1
ATOM 862 C C . VAL A 1 109 ? 2.151 9.048 2.082 1.00 94.81 109 VAL A C 1
ATOM 864 O O . VAL A 1 109 ? 2.555 8.887 0.932 1.00 94.81 109 VAL A O 1
ATOM 867 N N . GLU A 1 110 ? 2.924 9.574 3.034 1.00 95.25 110 GLU A N 1
ATOM 868 C CA . GLU A 1 110 ? 4.317 9.983 2.802 1.00 95.25 110 GLU A CA 1
ATOM 869 C C . GLU A 1 110 ? 5.183 8.817 2.308 1.00 95.25 110 GLU A C 1
ATOM 871 O O . GLU A 1 110 ? 5.929 8.959 1.336 1.00 95.25 110 GLU A O 1
ATOM 876 N N . SER A 1 111 ? 5.037 7.643 2.932 1.00 94.00 111 SER A N 1
ATOM 877 C CA . SER A 1 111 ? 5.758 6.431 2.527 1.00 94.00 111 SER A CA 1
ATOM 878 C C . SER A 1 111 ? 5.386 6.008 1.102 1.00 94.00 111 SER A C 1
ATOM 880 O O . SER A 1 111 ? 6.263 5.673 0.309 1.00 94.00 111 SER A O 1
ATOM 882 N N . ILE A 1 112 ? 4.096 6.055 0.753 1.00 93.38 112 ILE A N 1
ATOM 883 C CA . ILE A 1 112 ? 3.596 5.722 -0.587 1.00 93.38 112 ILE A CA 1
ATOM 884 C C . ILE A 1 112 ? 4.185 6.666 -1.638 1.00 93.38 112 ILE A C 1
ATOM 886 O O . ILE A 1 112 ? 4.658 6.203 -2.676 1.00 93.38 112 ILE A O 1
ATOM 890 N N . GLU A 1 113 ? 4.213 7.971 -1.374 1.00 92.56 113 GLU A N 1
ATOM 891 C CA . GLU A 1 113 ? 4.794 8.950 -2.296 1.00 92.56 113 GLU A CA 1
ATOM 892 C C . GLU A 1 113 ? 6.310 8.757 -2.470 1.00 92.56 113 GLU A C 1
ATOM 894 O O . GLU A 1 113 ? 6.827 8.872 -3.584 1.00 92.56 113 GLU A O 1
ATOM 899 N N . GLU A 1 114 ? 7.035 8.384 -1.411 1.00 92.81 114 GLU A N 1
ATOM 900 C CA . GLU A 1 114 ? 8.443 7.986 -1.518 1.00 92.81 114 GLU A CA 1
ATOM 901 C C . GLU A 1 114 ? 8.608 6.738 -2.402 1.00 92.81 114 GLU A C 1
ATOM 903 O O . GLU A 1 114 ? 9.435 6.714 -3.315 1.00 92.81 114 GLU A O 1
ATOM 908 N N . TRP A 1 115 ? 7.804 5.697 -2.177 1.00 92.44 115 TRP A N 1
ATOM 909 C CA . TRP A 1 115 ? 7.886 4.456 -2.949 1.00 92.44 115 TRP A CA 1
ATOM 910 C C . TRP A 1 115 ? 7.558 4.673 -4.421 1.00 92.44 115 TRP A C 1
ATOM 912 O O . TRP A 1 115 ? 8.257 4.138 -5.282 1.00 92.44 115 TRP A O 1
ATOM 922 N N . LYS A 1 116 ? 6.552 5.499 -4.723 1.00 89.00 116 LYS A N 1
ATOM 923 C CA . LYS A 1 116 ? 6.183 5.876 -6.091 1.00 89.00 116 LYS A CA 1
ATOM 924 C C . LYS A 1 116 ? 7.348 6.510 -6.844 1.00 89.00 116 LYS A C 1
ATOM 926 O O . LYS A 1 116 ? 7.608 6.103 -7.974 1.00 89.00 116 LYS A O 1
ATOM 931 N N . LYS A 1 117 ? 8.117 7.404 -6.210 1.00 89.44 117 LYS A N 1
ATOM 932 C CA . LYS A 1 117 ? 9.327 7.997 -6.817 1.00 89.44 117 LYS A CA 1
ATOM 933 C C . LYS A 1 117 ? 10.371 6.950 -7.205 1.00 89.44 117 LYS A C 1
ATOM 935 O O . LYS A 1 117 ? 11.052 7.122 -8.199 1.00 89.44 117 LYS A O 1
ATOM 940 N N . HIS A 1 118 ? 10.493 5.854 -6.460 1.00 86.75 118 HIS A N 1
ATOM 941 C CA . HIS A 1 118 ? 11.425 4.770 -6.801 1.00 86.75 118 HIS A CA 1
ATOM 942 C C . HIS A 1 118 ? 10.844 3.740 -7.784 1.00 86.75 118 HIS A C 1
ATOM 944 O O . HIS A 1 118 ? 11.583 2.956 -8.382 1.00 86.75 118 HIS A O 1
ATOM 950 N N . LEU A 1 119 ? 9.517 3.672 -7.905 1.00 83.94 119 LEU A N 1
ATOM 951 C CA . LEU A 1 119 ? 8.825 2.660 -8.701 1.00 83.94 119 LEU A CA 1
ATOM 952 C C . LEU A 1 119 ? 8.381 3.161 -10.076 1.00 83.94 119 LEU A C 1
ATOM 954 O O . LEU A 1 119 ? 8.263 2.337 -10.979 1.00 83.94 119 LEU A O 1
ATOM 958 N N . ILE A 1 120 ? 8.135 4.455 -10.239 1.00 81.50 120 ILE A N 1
ATOM 959 C CA . ILE A 1 120 ? 7.537 5.027 -11.454 1.00 81.50 120 ILE A CA 1
ATOM 960 C C . ILE A 1 120 ? 8.520 5.958 -12.182 1.00 81.50 120 ILE A C 1
ATOM 962 O O . ILE A 1 120 ? 8.350 6.200 -13.373 1.00 81.50 120 ILE A O 1
ATOM 966 N N . ASN A 1 121 ? 9.556 6.444 -11.493 1.00 63.34 121 ASN A N 1
ATOM 967 C CA . ASN A 1 121 ? 10.535 7.388 -12.033 1.00 63.34 121 ASN A CA 1
ATOM 968 C C . ASN A 1 121 ? 11.807 6.720 -12.571 1.00 63.34 121 ASN A C 1
ATOM 970 O O . ASN A 1 121 ? 12.091 5.559 -12.194 1.00 63.34 121 ASN A O 1
#

Foldseek 3Di:
DDDDDDDDDDDDDDDDDDDDDDDDDDDDCPPCDVVQPPLLVVLVVLLVVLLVCLQPDALLVSLVSLVVSLVSLCVRVNDDPLSVVSVVSSVVRNPTRDRQDPVRSVVSNVSSVVSSVVRRD

Radius of gyration: 23.89 Å; chains: 1; bounding box: 60×69×46 Å

Sequence (121 aa):
KIQDKVKETSQQKALKKTPKTSKQISKEPKKIPKAGDEVGMLIDTAFKSLVQKLQNINGEEFSTELENIADLILNIKGFSVTLHKLRSKINQYKTHLGHLSEVDIKHIVESIEEWKKHLIN